Protein AF-A0A659UAR5-F1 (afdb_monomer)

Secondary structure (DSSP, 8-state):
-HHHHHHHHHHHHHHHHHHHHHHHHTT-SSHHHHHHHHHHHHHHHGGGSTT--GGGEEEEEEE-SS-TT-EEEEEEE--TTSGGGGSS--

pLDDT: mean 91.35, std 9.76, range [57.44, 98.38]

Structure (mmCIF, N/CA/C/O backbone):
data_AF-A0A659UAR5-F1
#
_entry.id   AF-A0A659UAR5-F1
#
loop_
_atom_site.group_PDB
_atom_site.id
_atom_site.type_symbol
_atom_site.label_atom_id
_atom_site.label_alt_id
_atom_site.label_comp_id
_atom_site.label_asym_id
_atom_site.label_entity_id
_atom_site.label_seq_id
_atom_site.pd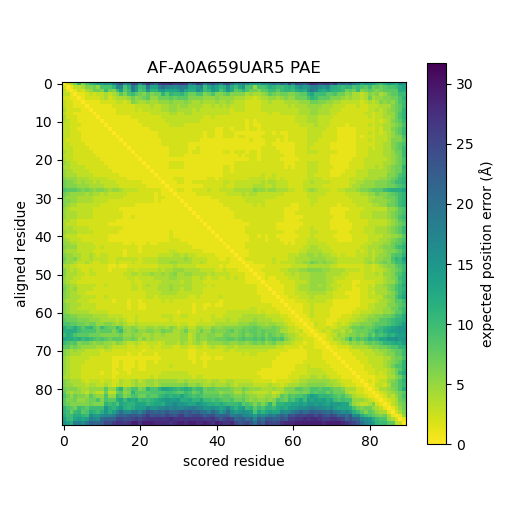bx_PDB_ins_code
_atom_site.Cartn_x
_atom_site.Cartn_y
_atom_site.Cartn_z
_atom_site.occupancy
_atom_site.B_iso_or_equiv
_atom_site.auth_seq_id
_atom_site.auth_comp_id
_atom_site.auth_asym_id
_atom_site.auth_atom_id
_atom_site.pdbx_PDB_model_num
ATOM 1 N N . MET A 1 1 ? 10.367 9.718 -23.830 1.00 64.25 1 MET A N 1
ATOM 2 C CA . MET A 1 1 ? 8.929 9.633 -23.475 1.00 64.25 1 MET A CA 1
ATOM 3 C C . MET A 1 1 ? 8.537 8.281 -22.881 1.00 64.25 1 MET A C 1
ATOM 5 O O . MET A 1 1 ? 7.807 8.279 -21.904 1.00 64.25 1 MET A O 1
ATOM 9 N N . VAL A 1 2 ? 9.067 7.151 -23.374 1.00 71.81 2 VAL A N 1
ATOM 10 C CA . VAL A 1 2 ? 8.789 5.808 -22.810 1.00 71.81 2 VAL A CA 1
ATOM 11 C C . VAL A 1 2 ? 9.235 5.664 -21.346 1.00 71.81 2 VAL A C 1
ATOM 13 O O . VAL A 1 2 ? 8.456 5.203 -20.520 1.00 71.81 2 VAL A O 1
ATOM 16 N N . ALA A 1 3 ? 10.437 6.141 -20.995 1.00 76.38 3 ALA A N 1
ATOM 17 C CA . ALA A 1 3 ? 10.931 6.119 -19.612 1.00 76.38 3 ALA A CA 1
ATOM 18 C C . ALA A 1 3 ? 10.003 6.876 -18.640 1.00 76.38 3 ALA A C 1
ATOM 20 O O . ALA A 1 3 ? 9.634 6.363 -17.590 1.00 76.38 3 ALA A O 1
ATOM 21 N N . TYR A 1 4 ? 9.552 8.072 -19.030 1.00 78.50 4 TYR A N 1
ATOM 22 C CA . TYR A 1 4 ? 8.595 8.843 -18.236 1.00 78.50 4 TYR A CA 1
ATOM 23 C C . TYR A 1 4 ? 7.250 8.118 -18.095 1.00 78.50 4 TYR A C 1
ATOM 25 O O . TYR A 1 4 ? 6.694 8.089 -17.005 1.00 78.50 4 TYR A O 1
ATOM 33 N N . GLY A 1 5 ? 6.755 7.482 -19.164 1.00 84.69 5 GLY A N 1
ATOM 34 C CA . GLY A 1 5 ? 5.502 6.724 -19.132 1.00 84.69 5 GLY A CA 1
ATOM 35 C C . GLY A 1 5 ? 5.518 5.556 -18.142 1.00 84.69 5 GLY A C 1
ATOM 36 O O . GLY A 1 5 ? 4.533 5.348 -17.443 1.00 84.69 5 GLY A O 1
ATOM 37 N N . ILE A 1 6 ? 6.641 4.840 -18.023 1.00 86.12 6 ILE A N 1
ATOM 38 C CA . ILE A 1 6 ? 6.788 3.742 -17.052 1.00 86.12 6 ILE A CA 1
ATOM 39 C C . ILE A 1 6 ? 6.792 4.283 -15.618 1.00 86.12 6 ILE A C 1
ATOM 41 O O . ILE A 1 6 ? 6.067 3.765 -14.772 1.00 86.12 6 ILE A O 1
ATOM 45 N N . TYR A 1 7 ? 7.568 5.338 -15.341 1.00 88.50 7 TYR A N 1
ATOM 46 C CA . TYR A 1 7 ? 7.588 5.951 -14.010 1.00 88.50 7 TYR A CA 1
ATOM 47 C C . TYR A 1 7 ? 6.213 6.503 -13.623 1.00 88.50 7 TYR A C 1
ATOM 49 O O . TYR A 1 7 ? 5.707 6.218 -12.542 1.00 88.50 7 TYR A O 1
ATOM 57 N N . PHE A 1 8 ? 5.595 7.272 -14.523 1.00 90.62 8 PHE A N 1
ATOM 58 C CA . PHE A 1 8 ? 4.279 7.860 -14.304 1.00 90.62 8 PHE A CA 1
ATOM 59 C C . PHE A 1 8 ? 3.208 6.782 -14.111 1.00 90.62 8 PHE A C 1
ATOM 61 O O . PHE A 1 8 ? 2.384 6.901 -13.209 1.00 90.62 8 PHE A O 1
ATOM 68 N N . GLY A 1 9 ? 3.256 5.708 -14.907 1.00 92.31 9 GLY A N 1
ATOM 69 C CA . GLY A 1 9 ? 2.375 4.554 -14.761 1.00 92.31 9 GLY A CA 1
ATOM 70 C C . GLY A 1 9 ? 2.511 3.896 -13.390 1.00 92.31 9 GLY A C 1
ATOM 71 O O . GLY A 1 9 ? 1.511 3.734 -12.701 1.00 92.31 9 GLY A O 1
ATOM 72 N N . ALA A 1 10 ? 3.740 3.600 -12.953 1.00 93.38 10 ALA A N 1
ATOM 73 C CA . ALA A 1 10 ? 3.990 3.044 -11.623 1.00 93.38 10 ALA A CA 1
ATOM 74 C C . ALA A 1 10 ? 3.508 3.991 -10.508 1.00 93.38 10 ALA A C 1
ATOM 76 O O . ALA A 1 10 ? 2.793 3.566 -9.606 1.00 93.38 10 ALA A O 1
ATOM 77 N N . ALA A 1 11 ? 3.825 5.287 -10.586 1.00 94.62 11 ALA A N 1
ATOM 78 C CA . ALA A 1 11 ? 3.391 6.271 -9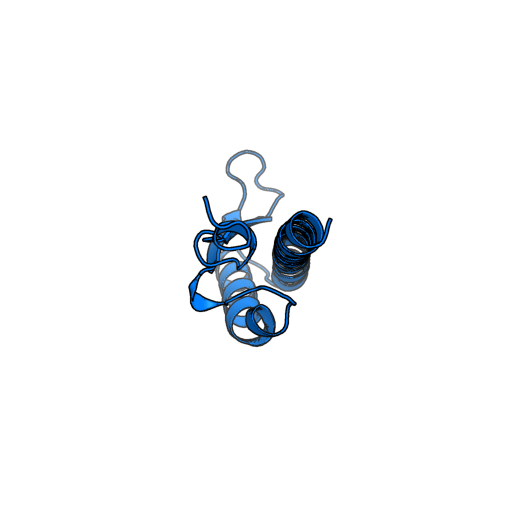.594 1.00 94.62 11 ALA A CA 1
ATOM 79 C C . ALA A 1 11 ? 1.859 6.373 -9.504 1.00 94.62 11 ALA A C 1
ATOM 81 O O . ALA A 1 11 ? 1.304 6.437 -8.406 1.00 94.62 11 ALA A O 1
ATOM 82 N N . ASN A 1 12 ? 1.167 6.351 -10.645 1.00 96.50 12 ASN A N 1
ATOM 83 C CA . ASN A 1 12 ? -0.289 6.361 -10.681 1.00 96.50 12 ASN A CA 1
ATOM 84 C C . ASN A 1 12 ? -0.881 5.069 -10.100 1.00 96.50 12 ASN A C 1
ATOM 86 O O . ASN A 1 12 ? -1.806 5.146 -9.296 1.00 96.50 12 ASN A O 1
ATOM 90 N N . SER A 1 13 ? -0.307 3.907 -10.422 1.00 96.88 13 SER A N 1
ATOM 91 C CA . SER A 1 13 ? -0.685 2.629 -9.811 1.00 96.88 13 SER A CA 1
ATOM 92 C C . SER A 1 13 ? -0.565 2.662 -8.285 1.00 96.88 13 SER A C 1
ATOM 94 O O . SER A 1 13 ? -1.498 2.267 -7.593 1.00 96.88 13 SER A O 1
ATOM 96 N N . ILE A 1 14 ? 0.533 3.199 -7.737 1.00 97.06 14 ILE A N 1
ATOM 97 C CA . ILE A 1 14 ? 0.715 3.328 -6.280 1.00 97.06 14 ILE A CA 1
ATOM 98 C C . ILE A 1 14 ? -0.345 4.244 -5.650 1.00 97.06 14 ILE A C 1
ATOM 100 O O . ILE A 1 14 ? -0.882 3.920 -4.590 1.00 97.06 14 ILE A O 1
ATOM 104 N N . GLN A 1 15 ? -0.693 5.358 -6.303 1.00 97.38 15 GLN A N 1
ATOM 105 C CA . GLN A 1 15 ? -1.765 6.243 -5.830 1.00 97.38 15 GLN A CA 1
ATOM 106 C C . GLN A 1 15 ? -3.129 5.545 -5.829 1.00 97.38 15 GLN A C 1
ATOM 108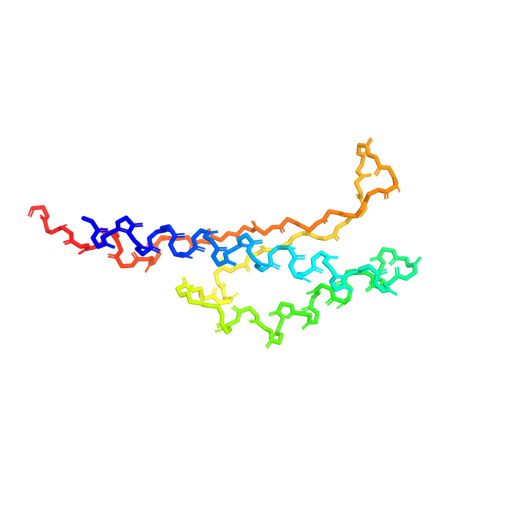 O O . GLN A 1 15 ? -3.882 5.685 -4.865 1.00 97.38 15 GLN A O 1
ATOM 113 N N . GLN A 1 16 ? -3.439 4.773 -6.875 1.00 97.50 16 GLN A N 1
ATOM 114 C CA . GLN A 1 16 ? -4.677 3.996 -6.933 1.00 97.50 16 GLN A CA 1
ATOM 115 C C . GLN A 1 16 ? -4.719 2.928 -5.832 1.00 97.50 16 GLN A C 1
ATOM 117 O O . GLN A 1 16 ? -5.717 2.835 -5.123 1.00 97.50 16 GLN A O 1
ATOM 122 N N . ILE A 1 17 ? -3.619 2.198 -5.613 1.00 97.94 17 ILE A N 1
ATOM 123 C CA . ILE A 1 17 ? -3.507 1.216 -4.524 1.00 97.94 17 ILE A CA 1
ATOM 124 C C . ILE A 1 17 ? -3.794 1.868 -3.170 1.00 97.94 17 ILE A C 1
ATOM 126 O O . ILE A 1 17 ? -4.586 1.336 -2.394 1.00 97.94 17 ILE A O 1
ATOM 130 N N . ALA A 1 18 ? -3.178 3.018 -2.882 1.00 97.88 18 ALA A N 1
ATOM 131 C CA . ALA A 1 18 ? -3.404 3.734 -1.628 1.00 97.88 18 ALA A CA 1
ATOM 132 C C . ALA A 1 18 ? -4.877 4.149 -1.468 1.00 97.88 18 ALA A C 1
ATOM 134 O O . ALA A 1 18 ? -5.466 3.944 -0.406 1.00 97.88 18 ALA A O 1
ATOM 135 N N . ALA A 1 19 ? -5.486 4.685 -2.530 1.00 98.00 19 ALA A N 1
ATOM 136 C CA . ALA A 1 19 ? -6.879 5.122 -2.524 1.00 98.00 19 ALA A CA 1
ATOM 137 C C . ALA A 1 19 ? -7.861 3.960 -2.312 1.00 98.00 19 ALA A C 1
ATOM 139 O O . ALA A 1 19 ? -8.805 4.076 -1.529 1.00 98.00 19 ALA A O 1
ATOM 140 N N . ASP A 1 20 ? -7.641 2.832 -2.980 1.00 98.12 20 ASP A N 1
ATOM 141 C CA . ASP A 1 20 ? -8.524 1.671 -2.891 1.00 98.12 20 ASP A CA 1
ATOM 142 C C . ASP A 1 20 ? -8.343 0.916 -1.565 1.00 98.12 20 ASP A C 1
ATOM 144 O O . ASP A 1 20 ? -9.327 0.475 -0.961 1.00 98.12 20 ASP A O 1
ATOM 148 N N . ALA A 1 21 ? -7.113 0.848 -1.047 1.00 97.94 21 ALA A N 1
ATOM 149 C CA . ALA A 1 21 ? -6.839 0.333 0.291 1.00 97.94 21 ALA A CA 1
ATOM 150 C C . ALA A 1 21 ? -7.527 1.189 1.368 1.00 97.94 21 ALA A C 1
ATOM 152 O O . ALA A 1 21 ? -8.212 0.650 2.240 1.00 97.94 21 ALA A O 1
ATOM 153 N N . ALA A 1 22 ? -7.418 2.519 1.274 1.00 97.75 22 ALA A N 1
ATOM 154 C CA . ALA A 1 22 ? -8.116 3.439 2.171 1.00 97.75 22 ALA A CA 1
ATOM 155 C C . ALA A 1 22 ? -9.641 3.290 2.067 1.00 97.75 22 ALA A C 1
ATOM 157 O O . ALA A 1 22 ? -10.317 3.234 3.092 1.00 97.75 22 ALA A O 1
ATOM 158 N N . ARG A 1 23 ? -10.191 3.147 0.851 1.00 97.38 23 ARG A N 1
ATOM 159 C CA . ARG A 1 23 ? -11.628 2.893 0.644 1.00 97.38 23 ARG A CA 1
ATOM 160 C C . ARG A 1 23 ? -12.072 1.587 1.299 1.00 97.38 23 ARG A C 1
ATOM 162 O O . ARG A 1 23 ? -13.122 1.555 1.932 1.00 97.38 23 ARG A O 1
ATOM 169 N N . THR A 1 24 ? -11.272 0.531 1.178 1.00 97.94 24 THR A N 1
ATOM 170 C CA . THR A 1 24 ? -11.561 -0.777 1.784 1.00 97.94 24 THR A CA 1
ATOM 171 C C . THR A 1 24 ? -11.572 -0.696 3.310 1.00 97.94 24 THR A C 1
ATOM 173 O O . THR A 1 24 ? -12.420 -1.305 3.958 1.00 97.94 24 THR A O 1
ATOM 176 N N . ALA A 1 25 ? -10.689 0.117 3.891 1.00 97.56 25 ALA A N 1
ATOM 177 C CA . ALA A 1 25 ? -10.618 0.324 5.331 1.00 97.56 25 ALA A CA 1
ATOM 178 C C . ALA A 1 25 ? -11.884 0.959 5.932 1.00 97.56 25 ALA A C 1
ATOM 180 O O . ALA A 1 25 ? -12.141 0.762 7.113 1.00 97.56 25 ALA A O 1
ATOM 181 N N . ILE A 1 26 ? -12.698 1.688 5.156 1.00 96.06 26 ILE A N 1
ATOM 182 C CA . ILE A 1 26 ? -13.897 2.389 5.664 1.00 96.06 26 ILE A CA 1
ATOM 183 C C . ILE A 1 26 ? -14.898 1.425 6.319 1.00 96.06 26 ILE A C 1
ATOM 185 O O . ILE A 1 26 ? -15.621 1.822 7.229 1.00 96.06 26 ILE A O 1
ATOM 189 N N . ALA A 1 27 ? -14.928 0.157 5.900 1.00 96.81 27 ALA A N 1
ATOM 190 C CA . ALA A 1 27 ? -15.838 -0.838 6.464 1.00 96.81 27 ALA A CA 1
ATOM 191 C C . ALA A 1 27 ? -15.493 -1.259 7.908 1.00 96.81 27 ALA A C 1
ATOM 193 O O . ALA A 1 27 ? -16.345 -1.834 8.580 1.00 96.81 27 ALA A O 1
ATOM 194 N N . GLY A 1 28 ? -14.271 -0.995 8.386 1.00 96.81 28 GLY A N 1
ATOM 195 C CA . GLY A 1 28 ? -13.826 -1.408 9.718 1.00 96.81 28 GLY A CA 1
ATOM 196 C C . GLY A 1 28 ? -14.279 -0.453 10.824 1.00 96.81 28 GLY A C 1
ATOM 197 O O . GLY A 1 28 ? -14.105 0.767 10.724 1.00 96.81 28 GLY A O 1
ATOM 198 N N . VAL A 1 29 ? -14.792 -1.005 11.925 1.00 95.31 29 VAL A N 1
ATOM 199 C CA . VAL A 1 29 ? -15.352 -0.223 13.041 1.00 95.31 29 VAL A CA 1
ATOM 200 C C . VAL A 1 29 ? -14.292 0.308 14.009 1.00 95.31 29 VAL A C 1
ATOM 202 O O . VAL A 1 29 ? -14.555 1.233 14.775 1.00 95.31 29 VAL A O 1
ATOM 205 N N . ASN A 1 30 ? -13.079 -0.246 13.976 1.00 94.56 30 ASN A N 1
ATOM 206 C CA . ASN A 1 30 ? -11.938 0.194 14.781 1.00 94.56 30 ASN A CA 1
ATOM 207 C C . ASN A 1 30 ? -10.617 0.061 14.006 1.00 94.56 30 ASN A C 1
ATOM 209 O O . ASN A 1 30 ? -10.562 -0.594 12.965 1.00 94.56 30 ASN A O 1
ATOM 213 N N . GLN A 1 31 ? -9.542 0.661 14.526 1.00 94.62 31 GLN A N 1
ATOM 214 C CA . GLN A 1 31 ? -8.235 0.691 13.864 1.00 94.62 31 GLN A CA 1
ATOM 215 C C . GLN A 1 31 ? -7.709 -0.703 13.484 1.00 94.62 31 GLN A C 1
ATOM 217 O O . GLN A 1 31 ? -7.212 -0.879 12.374 1.00 94.62 31 GLN A O 1
ATOM 222 N N . THR A 1 32 ? -7.827 -1.696 14.367 1.00 96.88 32 THR A N 1
ATOM 223 C CA . THR A 1 32 ? -7.331 -3.060 14.118 1.00 96.88 32 THR A CA 1
ATOM 224 C C . THR A 1 32 ? -8.060 -3.726 12.953 1.00 96.88 32 THR A C 1
ATOM 226 O O . THR A 1 32 ? -7.439 -4.366 12.101 1.00 96.88 32 THR A O 1
ATOM 229 N N . GLU A 1 33 ? -9.376 -3.553 12.872 1.00 97.62 33 GLU A N 1
ATOM 230 C CA . GLU A 1 33 ? -10.161 -4.075 11.757 1.00 97.62 33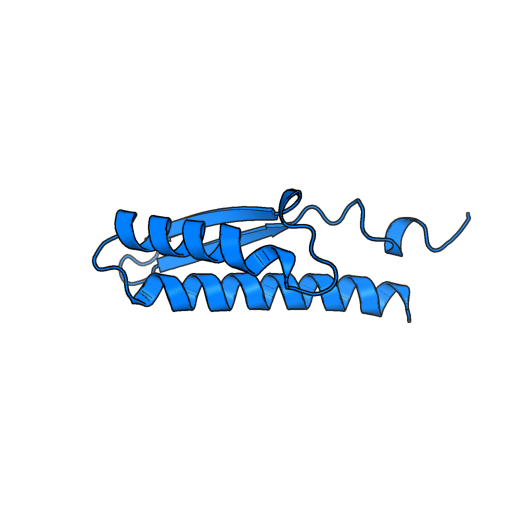 GLU A CA 1
ATOM 231 C C . GLU A 1 33 ? -9.808 -3.357 10.451 1.00 97.62 33 GLU A C 1
ATOM 233 O O . GLU A 1 33 ? -9.550 -4.008 9.439 1.00 97.62 33 GLU A O 1
ATOM 238 N N . ARG A 1 34 ? -9.677 -2.025 10.485 1.00 98.06 34 ARG A N 1
ATOM 239 C CA . ARG A 1 34 ? -9.239 -1.227 9.329 1.00 98.06 34 ARG A CA 1
ATOM 240 C C . ARG A 1 34 ? -7.862 -1.653 8.816 1.00 98.06 34 ARG A C 1
ATOM 242 O O . ARG A 1 34 ? -7.671 -1.798 7.611 1.00 98.06 34 ARG A O 1
ATOM 249 N N . GLN A 1 35 ? -6.917 -1.916 9.716 1.00 98.19 35 GLN A N 1
ATOM 250 C CA . GLN A 1 35 ? -5.594 -2.456 9.383 1.00 98.19 35 GLN A CA 1
ATOM 251 C C . GLN A 1 35 ? -5.680 -3.831 8.722 1.00 98.19 35 GLN A C 1
ATOM 253 O O . GLN A 1 35 ? -5.022 -4.069 7.711 1.00 98.19 35 GLN A O 1
ATOM 258 N N . THR A 1 36 ? -6.517 -4.719 9.261 1.00 98.19 36 THR A N 1
ATOM 259 C CA . THR A 1 36 ? -6.729 -6.067 8.712 1.00 98.19 36 THR A CA 1
ATOM 260 C C . THR A 1 36 ? -7.323 -6.006 7.304 1.00 98.19 36 THR A C 1
ATOM 262 O O . THR A 1 36 ? -6.889 -6.740 6.413 1.00 98.19 36 THR A O 1
ATOM 265 N N . LEU A 1 37 ? -8.272 -5.095 7.079 1.00 98.38 37 LEU A N 1
ATOM 266 C CA . LEU A 1 37 ? -8.879 -4.843 5.773 1.00 98.38 37 LEU A CA 1
ATOM 267 C C . LEU A 1 37 ? -7.852 -4.327 4.757 1.00 98.38 37 LEU A C 1
ATOM 269 O O . LEU A 1 37 ? -7.780 -4.857 3.650 1.00 98.38 37 LEU A O 1
ATOM 273 N N . VAL A 1 38 ? -7.007 -3.361 5.139 1.00 98.31 38 VAL A N 1
ATOM 274 C CA . VAL A 1 38 ? -5.913 -2.865 4.281 1.00 98.31 38 VAL A CA 1
ATOM 275 C C . VAL A 1 38 ? -4.916 -3.972 3.954 1.00 98.31 38 VAL A C 1
ATOM 277 O O . VAL A 1 38 ? -4.574 -4.161 2.788 1.00 98.31 38 VAL A O 1
ATOM 280 N N . ALA A 1 39 ? -4.473 -4.732 4.958 1.00 98.00 39 ALA A N 1
ATOM 281 C CA . ALA A 1 39 ? -3.524 -5.824 4.769 1.00 98.00 39 ALA A CA 1
ATOM 282 C C . ALA A 1 39 ? -4.071 -6.884 3.801 1.00 98.00 39 ALA A C 1
ATOM 284 O O . ALA A 1 39 ? -3.382 -7.292 2.865 1.00 98.00 39 ALA A O 1
ATOM 285 N N . SER A 1 40 ? -5.334 -7.276 3.987 1.00 98.06 40 SER A N 1
ATOM 286 C CA . SER A 1 40 ? -6.020 -8.247 3.127 1.00 98.06 40 SER A CA 1
ATOM 287 C C . SER A 1 40 ? -6.198 -7.716 1.706 1.00 98.06 40 SER A C 1
ATOM 289 O O . SER A 1 40 ? -5.983 -8.442 0.737 1.00 98.06 40 SER A O 1
ATOM 291 N N . TYR A 1 41 ? -6.553 -6.436 1.566 1.00 98.19 41 TYR A N 1
ATOM 292 C CA . TYR A 1 41 ? -6.666 -5.784 0.268 1.00 98.19 41 TYR A CA 1
ATOM 293 C C . TYR A 1 41 ? -5.339 -5.823 -0.496 1.00 98.19 41 TYR A C 1
ATOM 295 O O . TYR A 1 41 ? -5.306 -6.274 -1.641 1.00 98.19 41 TYR A O 1
ATOM 303 N N . LEU A 1 42 ? -4.247 -5.392 0.140 1.00 97.62 42 LEU A N 1
ATOM 304 C CA . LEU A 1 42 ? -2.927 -5.339 -0.487 1.00 97.62 42 LEU A CA 1
ATOM 305 C C . LEU A 1 42 ? -2.430 -6.733 -0.876 1.00 97.62 42 LEU A C 1
ATOM 307 O O . LEU A 1 42 ? -1.964 -6.910 -2.000 1.00 97.62 42 LEU A O 1
ATOM 311 N N . ALA A 1 43 ? -2.599 -7.726 0.003 1.00 97.00 43 ALA A N 1
ATOM 312 C CA . ALA A 1 43 ? -2.204 -9.107 -0.269 1.00 97.00 43 ALA A CA 1
ATOM 313 C C . ALA A 1 43 ? -2.919 -9.699 -1.496 1.00 97.00 43 ALA A C 1
ATOM 315 O O . ALA A 1 43 ? -2.307 -10.433 -2.269 1.00 97.00 43 ALA A O 1
ATOM 316 N N . ASN A 1 44 ? -4.193 -9.355 -1.694 1.00 97.19 44 ASN A N 1
ATOM 317 C CA . ASN A 1 44 ? -5.009 -9.924 -2.766 1.00 97.19 44 ASN A CA 1
ATOM 318 C C . ASN A 1 44 ? -4.943 -9.134 -4.082 1.00 97.19 44 ASN A C 1
ATOM 320 O O . ASN A 1 44 ? -5.152 -9.718 -5.141 1.00 97.19 44 ASN A O 1
ATOM 324 N N . ASN A 1 45 ? -4.683 -7.821 -4.034 1.00 96.94 45 ASN A N 1
ATOM 325 C CA . ASN A 1 45 ? -4.902 -6.936 -5.187 1.00 96.94 45 ASN A CA 1
ATOM 326 C C . ASN A 1 45 ? -3.654 -6.180 -5.662 1.00 96.94 45 ASN A C 1
ATOM 328 O O . ASN A 1 45 ? -3.604 -5.801 -6.830 1.00 96.94 45 ASN A O 1
ATOM 332 N N . ALA A 1 46 ? -2.635 -5.958 -4.819 1.00 93.50 46 ALA A N 1
ATOM 333 C CA . ALA A 1 46 ? -1.518 -5.068 -5.172 1.00 93.50 46 ALA A CA 1
ATOM 334 C C . ALA A 1 46 ? -0.740 -5.531 -6.419 1.00 93.50 46 ALA A C 1
ATOM 336 O O . ALA A 1 46 ? -0.309 -4.701 -7.215 1.00 93.50 46 ALA A O 1
ATOM 337 N N . GLY A 1 47 ? -0.618 -6.847 -6.629 1.00 93.25 47 GLY A N 1
ATOM 338 C CA . GLY A 1 47 ? 0.046 -7.421 -7.807 1.00 93.25 47 GLY A CA 1
ATOM 339 C C . GLY A 1 47 ? -0.738 -7.289 -9.120 1.00 93.25 47 GLY A C 1
ATOM 340 O O . GLY A 1 47 ? -0.195 -7.587 -10.179 1.00 93.25 47 GLY A O 1
ATOM 341 N N . GLY A 1 48 ? -2.002 -6.855 -9.074 1.00 93.50 48 GLY A N 1
ATOM 342 C CA . GLY A 1 48 ? -2.823 -6.625 -10.265 1.00 93.50 48 GLY A CA 1
ATOM 343 C C . GLY A 1 48 ? -2.584 -5.270 -10.937 1.00 93.50 48 GLY A C 1
ATOM 344 O O . GLY A 1 48 ? -3.060 -5.049 -12.050 1.00 93.50 48 GLY A O 1
ATOM 345 N N . TYR A 1 49 ? -1.860 -4.356 -10.284 1.00 94.56 49 TYR A N 1
ATOM 346 C CA . TYR A 1 49 ? -1.632 -3.013 -10.808 1.00 94.56 49 TYR A CA 1
ATOM 347 C C . TYR A 1 49 ? -0.439 -2.973 -11.778 1.00 94.56 49 TYR A C 1
ATOM 349 O O . TYR A 1 49 ? 0.612 -3.555 -11.498 1.00 94.56 49 TYR A O 1
ATOM 357 N N . PRO A 1 50 ? -0.542 -2.249 -12.909 1.00 91.31 50 PRO A N 1
ATOM 358 C CA . PRO A 1 50 ? 0.551 -2.137 -13.870 1.00 91.31 50 PRO A CA 1
ATOM 359 C C . PRO A 1 50 ? 1.832 -1.570 -13.250 1.00 91.31 50 PRO A C 1
ATOM 361 O O . PRO A 1 50 ? 1.787 -0.577 -12.523 1.00 91.31 50 PRO A O 1
ATOM 364 N N . PHE A 1 51 ? 2.979 -2.153 -13.613 1.00 89.69 51 PHE A N 1
ATOM 365 C CA . PHE A 1 51 ? 4.321 -1.714 -13.194 1.00 89.69 51 PHE A CA 1
ATOM 366 C C . PHE A 1 51 ? 4.574 -1.735 -11.675 1.00 89.69 51 PHE A C 1
ATOM 368 O O . PHE A 1 51 ? 5.493 -1.063 -11.200 1.00 89.69 51 PHE A O 1
ATOM 375 N N . VAL A 1 52 ? 3.793 -2.519 -10.926 1.00 92.12 52 VAL A N 1
ATOM 376 C CA . VAL A 1 52 ? 3.949 -2.707 -9.481 1.00 92.12 52 VAL A CA 1
ATOM 377 C C . VAL A 1 52 ? 4.368 -4.141 -9.180 1.00 92.12 52 VAL A C 1
ATOM 379 O O . VAL A 1 52 ? 3.706 -5.095 -9.578 1.00 92.12 52 VAL A O 1
ATOM 382 N N . ASP A 1 53 ? 5.454 -4.285 -8.429 1.00 93.44 53 ASP A N 1
ATOM 383 C CA . ASP A 1 53 ? 5.805 -5.521 -7.733 1.00 93.44 53 ASP A CA 1
ATOM 384 C C . ASP A 1 53 ? 5.358 -5.411 -6.268 1.00 93.44 53 ASP A C 1
ATOM 386 O O . ASP A 1 53 ? 5.871 -4.587 -5.509 1.00 93.44 53 ASP A O 1
ATOM 390 N N . ALA A 1 54 ? 4.404 -6.245 -5.852 1.00 93.00 54 ALA A N 1
ATOM 391 C CA . ALA A 1 54 ? 3.869 -6.210 -4.491 1.00 93.00 54 ALA A CA 1
ATOM 392 C C . ALA A 1 54 ? 4.942 -6.467 -3.412 1.00 93.00 54 ALA A C 1
ATOM 394 O O . ALA A 1 54 ? 4.802 -5.978 -2.294 1.00 93.00 54 ALA A O 1
ATOM 395 N N . SER A 1 55 ? 6.033 -7.171 -3.735 1.00 94.25 55 SER A N 1
ATOM 396 C CA . SER A 1 55 ? 7.144 -7.414 -2.799 1.00 94.25 55 SER A CA 1
ATOM 397 C C . SER A 1 55 ? 8.003 -6.172 -2.530 1.00 94.25 55 SER A C 1
ATOM 399 O O . SER A 1 55 ? 8.727 -6.117 -1.537 1.00 94.25 55 SER A O 1
ATOM 401 N N . LYS A 1 56 ? 7.910 -5.159 -3.399 1.00 95.25 56 LYS A N 1
ATOM 402 C CA . LYS A 1 56 ? 8.611 -3.869 -3.298 1.00 95.25 56 LYS A CA 1
ATOM 403 C C . LYS A 1 56 ? 7.776 -2.787 -2.618 1.00 95.25 56 LYS A C 1
ATOM 405 O O . LYS A 1 56 ? 8.227 -1.649 -2.472 1.00 95.25 56 LYS A O 1
ATOM 410 N N . LEU A 1 57 ? 6.557 -3.133 -2.215 1.00 95.19 57 LEU A N 1
ATOM 411 C CA . LEU A 1 57 ? 5.620 -2.245 -1.555 1.00 95.19 57 LEU A CA 1
ATOM 412 C C . LEU A 1 57 ? 5.705 -2.432 -0.039 1.00 95.19 57 LEU A C 1
ATOM 414 O O . LEU A 1 57 ? 5.609 -3.539 0.483 1.00 95.19 57 LEU A O 1
ATOM 418 N N . THR A 1 58 ? 5.821 -1.322 0.677 1.00 97.38 58 THR A N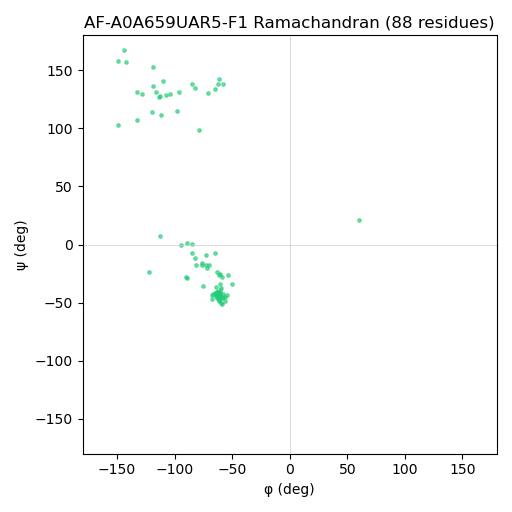 1
ATOM 419 C CA . THR A 1 58 ? 5.604 -1.267 2.125 1.00 97.38 58 THR A CA 1
ATOM 420 C C . THR A 1 58 ? 4.448 -0.323 2.418 1.00 97.38 58 THR A C 1
ATOM 422 O O . THR A 1 58 ? 4.155 0.581 1.632 1.00 97.38 58 THR A O 1
ATOM 425 N N . TYR A 1 59 ? 3.749 -0.547 3.527 1.00 97.62 59 TYR A N 1
ATOM 426 C CA . TYR A 1 59 ? 2.584 0.255 3.873 1.00 97.62 59 TYR A CA 1
ATOM 427 C C . TYR A 1 59 ? 2.495 0.529 5.367 1.00 97.62 59 TYR A C 1
ATOM 429 O O . TYR A 1 59 ? 3.016 -0.214 6.199 1.00 97.62 59 TYR A O 1
ATOM 437 N N . GLN A 1 60 ? 1.779 1.598 5.688 1.00 97.31 60 GLN A N 1
ATOM 438 C CA . GLN A 1 60 ? 1.359 1.938 7.034 1.00 97.31 60 GLN A CA 1
ATOM 439 C C . GLN A 1 60 ? -0.124 2.303 6.994 1.00 97.31 60 GLN A C 1
ATOM 441 O O . GLN A 1 60 ? -0.542 3.095 6.155 1.00 97.31 60 GLN A O 1
ATOM 446 N N . ALA A 1 61 ? -0.913 1.732 7.899 1.00 96.88 61 ALA A N 1
ATOM 447 C CA . ALA A 1 61 ? -2.343 1.994 7.996 1.00 96.88 61 ALA A CA 1
ATOM 448 C C . ALA A 1 61 ? -2.696 2.256 9.460 1.00 96.88 61 ALA A C 1
ATOM 450 O O . ALA A 1 61 ? -2.640 1.340 10.276 1.00 96.88 61 ALA A O 1
ATOM 451 N N . ASN A 1 62 ? -2.982 3.505 9.816 1.00 96.38 62 ASN A N 1
ATOM 452 C CA . ASN A 1 62 ? -3.223 3.911 11.201 1.00 96.38 62 ASN A CA 1
ATOM 453 C C . ASN A 1 62 ? -4.217 5.071 11.259 1.00 96.38 62 ASN A C 1
ATOM 455 O O . ASN A 1 62 ? -4.362 5.827 10.297 1.00 96.38 62 ASN A O 1
ATOM 459 N N . ASP A 1 63 ? -4.856 5.238 12.415 1.00 94.06 63 ASP A N 1
ATOM 460 C CA . ASP A 1 63 ? -5.565 6.478 12.718 1.00 94.06 63 ASP A CA 1
ATOM 461 C C . ASP A 1 63 ? -4.565 7.645 12.715 1.00 94.06 63 ASP A C 1
ATOM 463 O O . ASP A 1 63 ? -3.402 7.503 13.113 1.00 94.06 63 ASP A O 1
ATOM 467 N N . SER A 1 64 ? -4.998 8.799 12.214 1.00 92.69 64 SER A N 1
ATOM 468 C CA . SER A 1 64 ? -4.141 9.976 12.134 1.00 92.69 64 SER A CA 1
ATOM 469 C C . SER A 1 64 ? -3.880 10.545 13.527 1.00 92.69 64 SER A C 1
ATOM 471 O O . SER A 1 64 ? -4.796 10.820 14.298 1.00 92.69 64 SER A O 1
ATOM 473 N N . VAL A 1 65 ? -2.602 10.788 13.829 1.00 90.81 65 VAL A N 1
ATOM 474 C CA . VAL A 1 65 ? -2.182 11.488 15.056 1.00 90.81 65 VAL A CA 1
ATOM 475 C C . VAL A 1 65 ? -2.509 12.984 15.020 1.00 90.81 65 VAL A C 1
ATOM 477 O O . VAL A 1 65 ? -2.553 13.624 16.066 1.00 90.81 65 VAL A O 1
ATOM 480 N N . ALA A 1 66 ? -2.717 13.543 13.824 1.00 92.31 66 ALA A N 1
ATOM 481 C CA . ALA A 1 66 ? -3.051 14.951 13.625 1.00 92.31 66 ALA A CA 1
ATOM 482 C C . ALA A 1 66 ? -4.568 15.201 13.658 1.00 92.31 66 ALA A C 1
ATOM 484 O O . ALA A 1 66 ? -4.998 16.290 14.031 1.00 92.31 66 ALA A O 1
ATOM 485 N N . ASP A 1 67 ? -5.368 14.201 13.278 1.00 92.19 67 ASP A N 1
ATOM 486 C CA . ASP A 1 67 ? -6.829 14.272 13.239 1.00 92.19 67 ASP A CA 1
ATOM 487 C C . ASP A 1 67 ? -7.439 12.890 13.520 1.00 92.19 67 ASP A C 1
ATOM 489 O O . ASP A 1 67 ? -7.500 12.034 12.640 1.00 92.19 67 ASP A O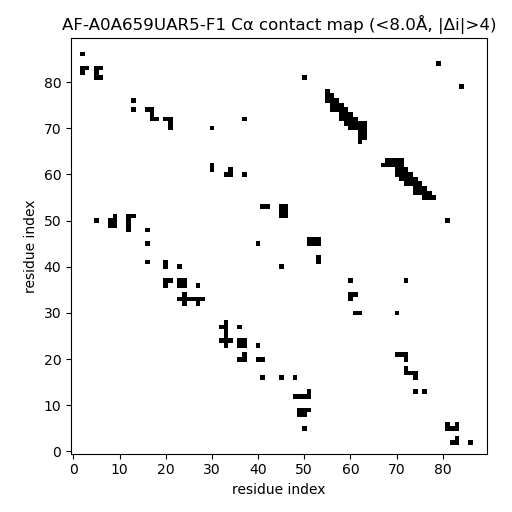 1
ATOM 493 N N . GLY A 1 68 ? -7.943 12.681 14.738 1.00 86.25 68 GLY A N 1
ATOM 494 C CA . GLY A 1 68 ? -8.525 11.400 15.157 1.00 86.25 68 GLY A CA 1
ATOM 495 C C . GLY A 1 68 ? -9.799 10.987 14.408 1.00 86.25 68 GLY A C 1
ATOM 496 O O . GLY A 1 68 ? -10.277 9.873 14.603 1.00 86.25 68 GLY A O 1
ATOM 497 N N . SER A 1 69 ? -10.359 11.853 13.556 1.00 89.94 69 SER A N 1
ATOM 498 C CA . SER A 1 69 ? -11.468 11.497 12.662 1.00 89.94 69 SER A CA 1
ATOM 499 C C . SER A 1 69 ? -11.008 10.854 11.347 1.00 89.94 69 SER A C 1
ATOM 501 O O . SER A 1 69 ? -11.839 10.363 10.580 1.00 89.94 69 SER A O 1
ATOM 503 N N . GLN A 1 70 ? -9.698 10.828 11.081 1.00 93.50 70 GLN A N 1
ATOM 504 C CA . GLN A 1 70 ? -9.126 10.319 9.840 1.00 93.50 70 GLN A CA 1
ATOM 505 C C . GLN A 1 70 ? -8.378 9.004 10.048 1.00 93.50 70 GLN A C 1
ATOM 507 O O . GLN A 1 70 ? -7.604 8.837 10.990 1.00 93.50 70 GLN A O 1
ATOM 512 N N . PHE A 1 71 ? -8.542 8.102 9.083 1.00 95.44 71 PHE A N 1
ATOM 513 C CA . PHE A 1 71 ? -7.705 6.920 8.920 1.00 95.44 71 PHE A CA 1
ATOM 514 C C . PHE A 1 71 ? -6.803 7.111 7.703 1.00 95.44 71 PHE A C 1
ATOM 516 O O . PHE A 1 71 ? -7.285 7.441 6.618 1.00 95.44 71 PHE A O 1
ATOM 523 N N . VAL A 1 72 ? -5.499 6.910 7.877 1.00 96.88 72 VAL A N 1
ATOM 524 C CA . VAL A 1 72 ? -4.494 7.170 6.842 1.00 96.88 72 VAL A CA 1
ATOM 525 C C . VAL A 1 72 ? -3.871 5.859 6.395 1.00 96.88 72 VAL A C 1
ATOM 527 O O . VAL A 1 72 ? -3.371 5.087 7.213 1.00 96.88 72 VAL A O 1
ATOM 530 N N . VAL A 1 73 ? -3.867 5.642 5.078 1.00 97.62 73 VAL A N 1
ATOM 531 C CA . VAL A 1 73 ? -3.122 4.563 4.425 1.00 97.62 73 VAL A CA 1
ATOM 532 C C . VAL A 1 73 ? -1.997 5.177 3.604 1.00 97.62 73 VAL A C 1
ATOM 534 O O . VAL A 1 73 ? -2.234 5.829 2.589 1.00 97.62 73 VAL A O 1
ATOM 537 N N . SER A 1 74 ? -0.768 4.950 4.050 1.00 97.31 74 SER A N 1
ATOM 538 C CA . SER A 1 74 ? 0.454 5.392 3.385 1.00 97.31 74 SER A CA 1
ATOM 539 C C . SER A 1 74 ? 1.104 4.209 2.688 1.00 97.31 74 SER A C 1
ATOM 541 O O . SER A 1 74 ? 1.330 3.172 3.312 1.00 97.31 74 SER A O 1
ATOM 543 N N . ILE A 1 75 ? 1.432 4.376 1.409 1.00 97.19 75 ILE A N 1
ATOM 544 C CA . ILE A 1 75 ? 2.123 3.373 0.598 1.00 97.19 75 ILE A CA 1
ATOM 545 C C . ILE A 1 75 ? 3.483 3.928 0.181 1.00 97.19 75 ILE A C 1
ATOM 547 O O . ILE A 1 75 ? 3.570 5.034 -0.351 1.00 97.19 75 ILE A O 1
ATOM 551 N N . SER A 1 76 ? 4.524 3.131 0.383 1.00 96.88 76 SER A N 1
ATOM 552 C CA . SER A 1 76 ? 5.885 3.402 -0.072 1.00 96.88 76 SER A CA 1
ATOM 553 C C . SER A 1 76 ? 6.311 2.306 -1.038 1.00 96.88 76 SER A C 1
ATOM 555 O O . SER A 1 76 ? 6.083 1.124 -0.781 1.00 96.88 76 SER A O 1
ATOM 557 N N . TYR A 1 77 ? 6.948 2.687 -2.143 1.00 95.69 77 TYR A N 1
ATOM 558 C CA . TYR A 1 77 ? 7.342 1.755 -3.194 1.00 95.69 77 TYR A CA 1
ATOM 559 C C . TYR A 1 77 ? 8.817 1.899 -3.549 1.00 95.69 77 TYR A C 1
ATOM 561 O O . TYR A 1 77 ? 9.295 3.001 -3.829 1.00 95.69 77 TYR A O 1
ATOM 569 N N . ASP A 1 78 ? 9.525 0.773 -3.570 1.00 94.31 78 ASP A N 1
ATOM 570 C CA . ASP A 1 78 ? 10.891 0.694 -4.067 1.00 94.31 78 ASP A CA 1
ATOM 571 C C . ASP A 1 78 ? 10.903 0.655 -5.605 1.00 94.31 78 ASP A C 1
ATOM 573 O O . ASP A 1 78 ? 10.729 -0.384 -6.244 1.00 94.31 78 ASP A O 1
ATOM 577 N N . ALA A 1 79 ? 11.143 1.822 -6.200 1.00 90.62 79 ALA A N 1
ATOM 578 C CA . ALA A 1 79 ? 11.190 2.003 -7.643 1.00 90.62 79 ALA A CA 1
ATOM 579 C C . ALA A 1 79 ? 12.555 1.675 -8.280 1.00 90.62 79 ALA A C 1
ATOM 581 O O . ALA A 1 79 ? 12.676 1.822 -9.498 1.00 90.62 79 ALA A O 1
ATOM 582 N N . HIS A 1 80 ? 13.582 1.250 -7.528 1.00 87.31 80 HIS A N 1
ATOM 583 C CA . HIS A 1 80 ? 14.952 1.083 -8.055 1.00 87.31 80 HIS A CA 1
ATOM 584 C C . HIS A 1 80 ? 15.051 0.044 -9.179 1.00 87.31 80 HIS A C 1
ATOM 586 O O . HIS A 1 80 ? 15.927 0.134 -10.035 1.00 87.31 80 HIS A O 1
ATOM 592 N N . ASN A 1 81 ? 14.143 -0.931 -9.205 1.00 83.06 81 ASN A N 1
ATOM 593 C CA . ASN A 1 81 ? 14.106 -1.979 -10.223 1.00 83.06 81 ASN A CA 1
ATOM 594 C C . ASN A 1 81 ? 13.261 -1.611 -11.456 1.00 83.06 81 ASN A C 1
ATOM 596 O O . ASN A 1 81 ? 13.135 -2.432 -12.366 1.00 83.06 81 ASN A O 1
ATOM 600 N N . LEU A 1 82 ? 12.667 -0.413 -11.514 1.00 84.25 82 LEU A N 1
ATOM 601 C CA . LEU A 1 82 ? 11.905 -0.009 -12.693 1.00 84.25 82 LEU A CA 1
ATOM 602 C C . LEU A 1 82 ? 12.825 0.050 -13.927 1.00 84.25 82 LEU A C 1
ATOM 604 O O . LEU A 1 82 ? 13.923 0.603 -13.838 1.00 84.25 82 LEU A O 1
ATOM 608 N N . PRO A 1 83 ? 12.374 -0.436 -15.103 1.00 77.38 83 PRO A N 1
ATOM 609 C CA . PRO A 1 83 ? 13.199 -0.483 -16.313 1.00 77.38 83 PRO A CA 1
ATOM 610 C C . PRO A 1 83 ? 13.825 0.860 -16.698 1.00 77.38 83 PRO A C 1
ATOM 612 O O . PRO A 1 83 ? 14.888 0.882 -17.308 1.00 77.38 83 PR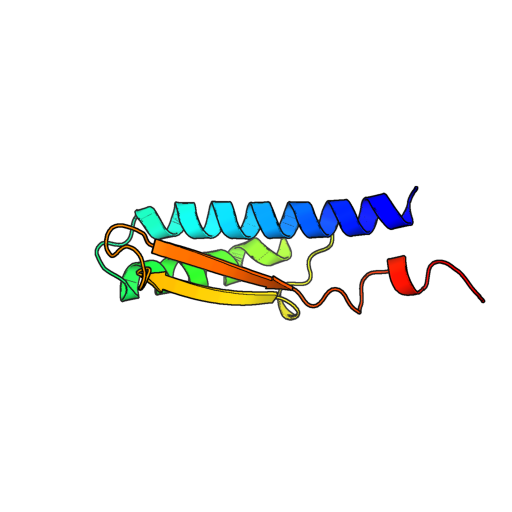O A O 1
ATOM 615 N N . ILE A 1 84 ? 13.190 1.971 -16.304 1.00 76.88 84 ILE A N 1
ATOM 616 C CA . ILE A 1 84 ? 13.595 3.351 -16.594 1.00 76.88 84 ILE A CA 1
ATOM 617 C C . ILE A 1 84 ? 15.059 3.651 -16.273 1.00 76.88 84 ILE A C 1
ATOM 619 O O . ILE A 1 84 ? 15.683 4.416 -17.004 1.00 76.88 84 ILE A O 1
ATOM 623 N N . TRP A 1 85 ? 15.605 3.033 -15.224 1.00 74.50 85 TRP A N 1
ATOM 624 C CA . TRP A 1 85 ? 16.965 3.296 -14.756 1.00 74.50 85 TRP A CA 1
ATOM 625 C C . TRP A 1 85 ? 18.036 2.647 -15.636 1.00 74.50 85 TRP A C 1
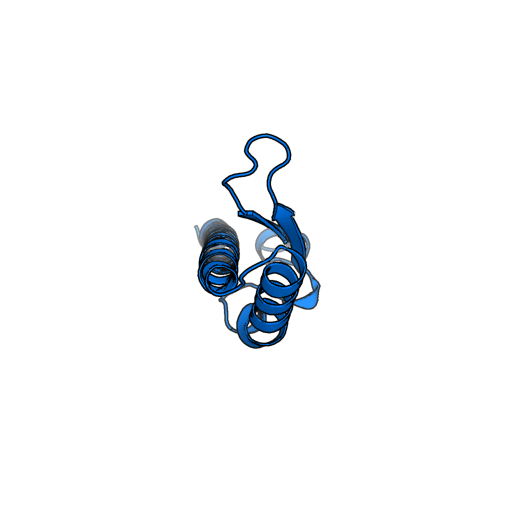ATOM 627 O O . TRP A 1 85 ? 19.179 3.084 -15.617 1.00 74.50 85 TRP A O 1
ATOM 637 N N . ASN A 1 86 ? 17.647 1.668 -16.460 1.00 68.44 86 ASN A N 1
ATOM 638 C CA . ASN A 1 86 ? 18.527 0.947 -17.380 1.00 68.44 86 ASN A CA 1
ATOM 639 C C . ASN A 1 86 ? 18.209 1.234 -18.862 1.00 68.44 86 ASN A C 1
ATOM 641 O O . ASN A 1 86 ? 18.756 0.575 -19.742 1.00 68.44 86 ASN A O 1
ATOM 645 N N . LEU A 1 87 ? 17.311 2.185 -19.165 1.00 65.38 87 LEU A N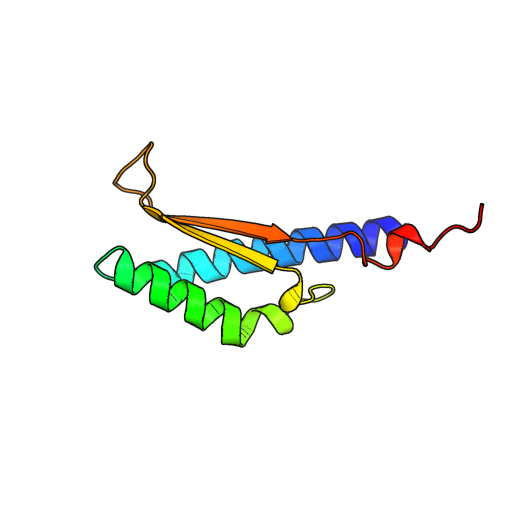 1
ATOM 646 C CA . LEU A 1 87 ? 16.891 2.477 -20.547 1.00 65.38 87 LEU A CA 1
ATOM 647 C C . LEU A 1 87 ? 17.920 3.270 -21.366 1.00 65.38 87 LEU A C 1
ATOM 649 O O . LEU A 1 87 ? 17.797 3.314 -22.589 1.00 65.38 87 LEU A O 1
ATOM 653 N N . PHE A 1 88 ? 18.909 3.892 -20.726 1.00 60.72 88 PHE A N 1
ATOM 654 C CA . PHE A 1 88 ? 19.960 4.635 -21.414 1.00 60.72 88 PHE A CA 1
ATOM 655 C C . PHE A 1 88 ? 21.318 4.008 -21.084 1.00 60.72 88 PHE A C 1
ATOM 657 O O . PHE A 1 88 ? 21.719 4.053 -19.920 1.00 60.72 88 PHE A O 1
ATOM 664 N N . PRO A 1 89 ? 22.027 3.413 -22.061 1.00 57.72 89 PRO A N 1
ATOM 665 C CA . PRO A 1 89 ? 23.445 3.149 -21.885 1.00 57.72 89 PRO A CA 1
ATOM 666 C C . PRO A 1 89 ? 24.164 4.500 -21.779 1.00 57.72 89 PRO A C 1
ATOM 668 O O . PRO A 1 89 ? 23.863 5.421 -22.544 1.00 57.72 89 PRO A O 1
ATOM 671 N N . GLY A 1 90 ? 25.051 4.624 -20.791 1.00 57.44 90 GLY A N 1
ATOM 672 C CA . GLY A 1 90 ? 26.058 5.687 -20.778 1.00 57.44 90 GLY A CA 1
ATOM 673 C C . GLY A 1 90 ? 27.009 5.562 -21.959 1.00 57.44 90 GLY A C 1
ATOM 674 O O . GLY A 1 90 ? 27.203 4.419 -22.436 1.00 57.44 90 GLY A O 1
#

Nearest PDB structures (foldseek):
  3ckq-assembly1_A-2  TM=3.880E-01  e=7.725E+00  unclassified

Sequence (90 aa):
MVAYGIYFGAANSIQQIAADAARTAIAGVNQTERQTLVASYLANNAGGYPFVDASKLTYQANDSVADGSQFVVSISYDAHNLPIWNLFPG

Mean predicted aligned error: 4.41 Å

Solvent-accessible surface area (backbone atoms only — not comparable to full-atom values): 5203 Å² total; per-residue (Å²): 111,69,51,56,51,53,54,52,44,27,53,51,37,53,52,49,50,30,52,52,30,43,58,53,20,68,79,37,93,46,65,70,49,20,34,51,39,29,53,53,43,47,76,74,45,42,64,75,38,62,82,45,60,52,91,42,50,48,74,49,61,46,67,33,93,90,42,83,90,39,75,45,52,46,71,48,71,66,64,84,82,46,66,56,79,70,71,63,83,129

Foldseek 3Di:
DVLVVLVVQVVVLQVVLQVVLQVQLVPDPDQVRSVVSSVVSLVVPSVVGPNDDSVQKDWDWGQDPVDNVDIGIDIDGDCVPGCSVVPDDD

Radius of gyration: 15.13 Å; Cα contacts (8 Å, |Δi|>4): 107; chains: 1; bounding box: 42×25×39 Å